Protein AF-A0A6J7KSR5-F1 (afdb_monomer_lite)

Structure (mmCIF, N/CA/C/O backbone):
data_AF-A0A6J7KSR5-F1
#
_entry.id   AF-A0A6J7KSR5-F1
#
loop_
_atom_site.group_PDB
_atom_site.id
_atom_site.type_symbol
_atom_site.label_atom_id
_atom_site.label_alt_id
_atom_site.label_comp_id
_atom_site.label_asym_id
_atom_site.label_entity_id
_atom_site.label_seq_id
_atom_site.pdbx_PDB_ins_code
_atom_site.Cartn_x
_atom_site.Cartn_y
_atom_site.Cartn_z
_atom_site.occupancy
_atom_site.B_iso_or_equiv
_atom_site.auth_seq_id
_atom_site.auth_comp_id
_atom_site.auth_asym_id
_atom_site.auth_atom_id
_atom_site.pdbx_PDB_model_num
ATOM 1 N N . MET A 1 1 ? 25.641 -6.289 -31.831 1.00 60.66 1 MET A N 1
ATOM 2 C CA . MET A 1 1 ? 25.672 -6.870 -30.466 1.00 60.66 1 MET A CA 1
ATOM 3 C C . MET A 1 1 ? 24.715 -6.104 -29.547 1.00 60.66 1 MET A C 1
ATOM 5 O O . MET A 1 1 ? 25.132 -5.142 -28.923 1.00 60.66 1 MET A O 1
ATOM 9 N N . ALA A 1 2 ? 23.432 -6.480 -29.479 1.00 81.38 2 ALA A N 1
ATOM 10 C CA . ALA A 1 2 ? 22.433 -5.754 -28.670 1.00 81.38 2 ALA A CA 1
ATOM 11 C C . ALA A 1 2 ? 22.152 -6.429 -27.313 1.00 81.38 2 ALA A C 1
ATOM 13 O O . ALA A 1 2 ? 22.047 -5.764 -26.287 1.00 81.38 2 ALA A O 1
ATOM 14 N N . THR A 1 3 ? 22.094 -7.762 -27.288 1.00 89.38 3 THR A N 1
ATOM 15 C CA . THR A 1 3 ? 21.744 -8.560 -26.104 1.00 89.38 3 THR A CA 1
ATOM 16 C C . THR A 1 3 ? 22.580 -8.266 -24.848 1.00 89.38 3 THR A C 1
ATOM 18 O O . THR A 1 3 ? 21.968 -8.028 -23.806 1.00 89.38 3 THR A O 1
ATOM 21 N N . PRO A 1 4 ? 23.932 -8.216 -24.884 1.00 93.19 4 PRO A N 1
ATOM 22 C CA . PRO A 1 4 ? 24.712 -7.928 -23.675 1.00 93.19 4 PRO A CA 1
ATOM 23 C C . PRO A 1 4 ? 24.468 -6.511 -23.131 1.00 93.19 4 PRO A C 1
ATOM 25 O O . PRO A 1 4 ? 24.446 -6.319 -21.918 1.00 93.19 4 PRO A O 1
ATOM 28 N N . MET A 1 5 ? 24.201 -5.530 -24.001 1.00 92.62 5 MET A N 1
ATOM 29 C CA . MET A 1 5 ? 23.866 -4.166 -23.574 1.00 92.62 5 MET A CA 1
ATOM 30 C C . MET A 1 5 ? 22.515 -4.134 -22.851 1.00 92.62 5 MET A C 1
ATOM 32 O O . MET A 1 5 ? 22.404 -3.565 -21.767 1.00 92.62 5 MET A O 1
ATOM 36 N N . VAL A 1 6 ? 21.498 -4.803 -23.406 1.00 94.31 6 VAL A N 1
ATOM 37 C CA . VAL A 1 6 ? 20.172 -4.919 -22.774 1.00 94.31 6 VAL A CA 1
ATOM 38 C C . VAL A 1 6 ? 20.270 -5.635 -21.424 1.00 94.31 6 VAL A C 1
ATOM 40 O O . VAL A 1 6 ? 19.648 -5.199 -20.455 1.00 94.31 6 VAL A O 1
ATOM 43 N N . ALA A 1 7 ? 21.078 -6.696 -21.336 1.00 95.94 7 ALA A N 1
ATOM 44 C CA . ALA A 1 7 ? 21.327 -7.407 -20.084 1.00 95.94 7 ALA A CA 1
ATOM 45 C C . ALA A 1 7 ? 21.988 -6.502 -19.030 1.00 95.94 7 ALA A C 1
ATOM 47 O O . ALA A 1 7 ? 21.563 -6.505 -17.875 1.00 95.94 7 ALA A O 1
ATOM 48 N N . GLY A 1 8 ? 22.957 -5.671 -19.429 1.00 96.38 8 GLY A N 1
ATOM 49 C CA . GLY A 1 8 ? 23.568 -4.667 -18.555 1.00 96.38 8 GLY A CA 1
ATOM 50 C C . GLY A 1 8 ? 22.553 -3.654 -18.014 1.00 96.38 8 GLY A C 1
ATOM 51 O O . GLY A 1 8 ? 22.512 -3.401 -16.812 1.00 96.38 8 GLY A O 1
ATOM 52 N N . VAL A 1 9 ? 21.661 -3.134 -18.864 1.00 96.69 9 VAL A N 1
ATOM 53 C CA . VAL A 1 9 ? 20.591 -2.218 -18.420 1.00 96.69 9 VAL A CA 1
ATOM 54 C C . VAL A 1 9 ? 19.619 -2.917 -17.467 1.00 96.69 9 VAL A C 1
ATOM 56 O O . VAL A 1 9 ? 19.267 -2.359 -16.428 1.00 96.69 9 VAL A O 1
ATOM 59 N N . ALA A 1 10 ? 19.221 -4.156 -17.765 1.00 97.12 10 ALA A N 1
ATOM 60 C CA . ALA A 1 10 ? 18.371 -4.945 -16.877 1.00 97.12 10 ALA A CA 1
ATOM 61 C C . ALA A 1 10 ? 19.032 -5.190 -15.506 1.00 97.12 10 ALA A C 1
ATOM 63 O O . ALA A 1 10 ? 18.355 -5.124 -14.475 1.00 97.12 10 ALA A O 1
ATOM 64 N N . ALA A 1 11 ? 20.348 -5.419 -15.477 1.00 97.00 11 ALA A N 1
ATOM 65 C CA . ALA A 1 11 ? 21.115 -5.544 -14.242 1.00 97.00 11 ALA A CA 1
ATOM 66 C C . ALA A 1 11 ? 21.114 -4.234 -13.437 1.00 97.00 11 ALA A C 1
ATOM 68 O O . ALA A 1 11 ? 20.856 -4.272 -12.237 1.00 97.00 11 ALA A O 1
ATOM 69 N N . LEU A 1 12 ? 21.293 -3.075 -14.083 1.00 97.12 12 LEU A N 1
ATOM 70 C CA . LEU A 1 12 ? 21.188 -1.765 -13.422 1.00 97.12 12 LEU A CA 1
ATOM 71 C C . LEU A 1 12 ? 19.788 -1.518 -12.846 1.00 97.12 12 LEU A C 1
ATOM 73 O O . LEU A 1 12 ? 19.656 -1.056 -11.713 1.00 97.12 12 LEU A O 1
ATOM 77 N N . MET A 1 13 ? 18.734 -1.871 -13.586 1.00 97.88 13 MET A N 1
ATOM 78 C CA . MET A 1 13 ? 17.355 -1.767 -13.099 1.00 97.88 13 MET A CA 1
ATOM 79 C C . MET A 1 13 ? 17.120 -2.635 -11.858 1.00 97.88 13 MET A C 1
ATOM 81 O O . MET A 1 13 ? 16.479 -2.177 -10.916 1.00 97.88 13 MET A O 1
ATOM 85 N N . ARG A 1 14 ? 17.657 -3.863 -11.828 1.00 95.88 14 ARG A N 1
ATOM 86 C CA . ARG A 1 14 ? 17.588 -4.757 -10.657 1.00 95.88 14 ARG A CA 1
ATOM 87 C C . ARG A 1 14 ? 18.448 -4.282 -9.496 1.00 95.88 14 ARG A C 1
ATOM 89 O O . ARG A 1 14 ? 18.014 -4.395 -8.357 1.00 95.88 14 ARG A O 1
ATOM 96 N N . GLY A 1 15 ? 19.622 -3.719 -9.767 1.00 95.06 15 GLY A N 1
ATOM 97 C CA . GLY A 1 15 ? 20.439 -3.071 -8.743 1.00 95.06 15 GLY A CA 1
ATOM 98 C C . GLY A 1 15 ? 19.695 -1.903 -8.094 1.00 95.06 15 GLY A C 1
ATOM 99 O O . GLY A 1 15 ? 19.713 -1.751 -6.876 1.00 95.06 15 GLY A O 1
ATOM 100 N N . ALA A 1 16 ? 18.964 -1.124 -8.895 1.00 95.19 16 ALA A N 1
ATOM 101 C CA . ALA A 1 16 ? 18.149 -0.024 -8.400 1.00 95.19 16 ALA A CA 1
ATOM 102 C C . ALA A 1 16 ? 16.857 -0.480 -7.697 1.00 95.19 16 ALA A C 1
ATOM 104 O O . ALA A 1 16 ? 16.412 0.167 -6.750 1.00 95.19 16 ALA A O 1
ATOM 105 N N . ASN A 1 17 ? 16.249 -1.578 -8.151 1.00 96.00 17 ASN A N 1
ATOM 106 C CA . ASN A 1 17 ? 15.055 -2.168 -7.560 1.00 96.00 17 ASN A CA 1
ATOM 107 C C . ASN A 1 17 ? 15.129 -3.707 -7.562 1.00 96.00 17 ASN A C 1
ATOM 109 O O . ASN A 1 17 ? 14.674 -4.351 -8.516 1.00 96.00 17 ASN A O 1
ATOM 113 N N . PRO A 1 18 ? 15.644 -4.317 -6.477 1.00 94.62 18 PRO A N 1
ATOM 114 C CA . PRO A 1 18 ? 15.809 -5.770 -6.397 1.00 94.62 18 PRO A CA 1
ATOM 115 C C . PRO A 1 18 ? 14.496 -6.562 -6.450 1.00 94.62 18 PRO A C 1
ATOM 117 O O . PRO A 1 18 ? 14.509 -7.743 -6.787 1.00 94.62 18 PRO A O 1
ATOM 120 N N . ALA A 1 19 ? 13.362 -5.924 -6.136 1.00 93.44 19 ALA A N 1
ATOM 121 C CA . ALA A 1 19 ? 12.046 -6.559 -6.143 1.00 93.44 19 ALA A CA 1
ATOM 122 C C . ALA A 1 19 ? 11.417 -6.645 -7.548 1.00 93.44 19 ALA A C 1
ATOM 124 O O . ALA A 1 19 ? 10.375 -7.281 -7.713 1.00 93.44 19 ALA A O 1
ATOM 125 N N . LEU A 1 20 ? 12.020 -6.028 -8.573 1.00 94.56 20 LEU A N 1
ATOM 126 C CA . LEU A 1 20 ? 11.504 -6.118 -9.937 1.00 94.56 20 LEU A CA 1
ATOM 127 C C . LEU A 1 20 ? 11.674 -7.523 -10.520 1.00 94.56 20 LEU A C 1
ATOM 129 O O . LEU A 1 20 ? 12.784 -8.038 -10.676 1.00 94.56 20 LEU A O 1
ATOM 133 N N . GLY A 1 21 ? 10.549 -8.105 -10.935 1.00 94.75 21 GLY A N 1
ATOM 134 C CA . GLY A 1 21 ? 10.520 -9.317 -11.749 1.00 94.75 21 GLY A CA 1
ATOM 135 C C . GLY A 1 21 ? 10.887 -9.056 -13.214 1.00 94.75 21 GLY A C 1
ATOM 136 O O . GLY A 1 21 ? 10.719 -7.949 -13.733 1.00 94.75 21 GLY A O 1
ATOM 137 N N . SER A 1 22 ? 11.325 -10.104 -13.913 1.00 95.00 22 SER A N 1
ATOM 138 C CA . SER A 1 22 ? 11.726 -10.066 -15.330 1.00 95.00 22 SER A CA 1
ATOM 139 C C . SER A 1 22 ? 10.648 -9.483 -16.251 1.00 95.00 22 SER A C 1
ATOM 141 O O . SER A 1 22 ? 10.949 -8.660 -17.115 1.00 95.00 22 SER A O 1
ATOM 143 N N . THR A 1 23 ? 9.377 -9.821 -16.026 1.00 95.75 23 THR A N 1
ATOM 144 C CA . THR A 1 23 ? 8.247 -9.285 -16.801 1.00 95.75 23 THR A CA 1
ATOM 145 C C . THR A 1 23 ? 8.096 -7.772 -16.641 1.00 95.75 23 THR A C 1
ATOM 147 O O . THR A 1 23 ? 7.813 -7.067 -17.610 1.00 95.75 23 THR A O 1
ATOM 150 N N . ALA A 1 24 ? 8.298 -7.249 -15.427 1.00 95.81 24 ALA A N 1
ATOM 151 C CA . ALA A 1 24 ? 8.238 -5.813 -15.174 1.00 95.81 24 ALA A CA 1
ATOM 152 C C . ALA A 1 24 ? 9.421 -5.092 -15.832 1.00 95.81 24 ALA A C 1
ATOM 154 O O . ALA A 1 24 ? 9.219 -4.063 -16.473 1.00 95.81 24 ALA A O 1
ATOM 155 N N . ILE A 1 25 ? 10.621 -5.675 -15.757 1.00 96.38 25 ILE A N 1
ATOM 156 C CA . ILE A 1 25 ? 11.822 -5.160 -16.428 1.00 96.38 25 ILE A CA 1
ATOM 157 C C . ILE A 1 25 ? 11.591 -5.062 -17.936 1.00 96.38 25 ILE A C 1
ATOM 159 O O . ILE A 1 25 ? 11.767 -3.992 -18.514 1.00 96.38 25 ILE A O 1
ATOM 163 N N . ALA A 1 26 ? 11.117 -6.139 -18.568 1.00 94.81 26 ALA A N 1
ATOM 164 C CA . ALA A 1 26 ? 10.827 -6.149 -19.999 1.00 94.81 26 ALA A CA 1
ATOM 165 C C . ALA A 1 26 ? 9.772 -5.100 -20.383 1.00 94.81 26 ALA A C 1
ATOM 167 O O . ALA A 1 26 ? 9.904 -4.439 -21.410 1.00 94.81 26 ALA A O 1
ATOM 168 N N . ARG A 1 27 ? 8.732 -4.915 -19.560 1.00 94.94 27 ARG A N 1
ATOM 169 C CA . ARG A 1 27 ? 7.703 -3.893 -19.797 1.00 94.94 27 ARG A CA 1
ATOM 170 C C . ARG A 1 27 ? 8.273 -2.480 -19.719 1.00 94.94 27 ARG A C 1
ATOM 172 O O . ARG A 1 27 ? 7.971 -1.672 -20.589 1.00 94.94 27 ARG A O 1
ATOM 179 N N . ILE A 1 28 ? 9.092 -2.194 -18.708 1.00 95.75 28 ILE A N 1
ATOM 180 C CA . ILE A 1 28 ? 9.723 -0.882 -18.537 1.00 95.75 28 ILE A CA 1
ATOM 181 C C . ILE A 1 28 ? 10.656 -0.597 -19.713 1.00 95.75 28 ILE A C 1
ATOM 183 O O . ILE A 1 28 ? 10.507 0.447 -20.332 1.00 95.75 28 ILE A O 1
ATOM 187 N N . LEU A 1 29 ? 11.526 -1.543 -20.088 1.00 94.50 29 LEU A N 1
ATOM 188 C CA . LEU A 1 29 ? 12.428 -1.391 -21.236 1.00 94.50 29 LEU A CA 1
ATOM 189 C C . LEU A 1 29 ? 11.674 -1.043 -22.526 1.00 94.50 29 LEU A C 1
ATOM 191 O O . LEU A 1 29 ? 12.106 -0.170 -23.272 1.00 94.50 29 LEU A O 1
ATOM 195 N N . LYS A 1 30 ? 10.528 -1.692 -22.773 1.00 92.06 30 LYS A N 1
ATOM 196 C CA . LYS A 1 30 ? 9.662 -1.384 -23.922 1.00 92.06 30 LYS A CA 1
ATOM 197 C C . LYS A 1 30 ? 9.022 0.000 -23.810 1.00 92.06 30 LYS A C 1
ATOM 199 O O . LYS A 1 30 ? 8.962 0.722 -24.797 1.00 92.06 30 LYS A O 1
ATOM 204 N N . ALA A 1 31 ? 8.541 0.365 -22.623 1.00 92.06 31 ALA A N 1
ATOM 205 C CA . ALA A 1 31 ? 7.851 1.632 -22.389 1.00 92.06 31 ALA A CA 1
ATOM 206 C C . ALA A 1 31 ? 8.786 2.850 -22.451 1.00 92.06 31 ALA A C 1
ATOM 208 O O . ALA A 1 31 ? 8.345 3.934 -22.822 1.00 92.06 31 ALA A O 1
ATOM 209 N N . THR A 1 32 ? 10.058 2.678 -22.086 1.00 93.50 32 THR A N 1
ATOM 210 C CA . THR A 1 32 ? 11.049 3.761 -22.032 1.00 93.50 32 THR A CA 1
ATOM 211 C C . THR A 1 32 ? 11.962 3.812 -23.249 1.00 93.50 32 THR A C 1
ATOM 213 O O . THR A 1 32 ? 12.786 4.716 -23.336 1.00 93.50 32 THR A O 1
ATOM 216 N N . ALA A 1 33 ? 11.857 2.860 -24.179 1.00 91.00 33 ALA A N 1
ATOM 217 C CA . ALA A 1 33 ? 12.629 2.892 -25.413 1.00 91.00 33 ALA A CA 1
ATOM 218 C C . ALA A 1 33 ? 12.360 4.197 -26.183 1.00 91.00 33 ALA A C 1
ATOM 220 O O . ALA A 1 33 ? 11.211 4.622 -26.353 1.00 91.00 33 ALA A O 1
ATOM 221 N N . ARG A 1 34 ? 13.429 4.851 -26.652 1.00 86.00 34 ARG A N 1
ATOM 222 C CA . ARG A 1 34 ? 13.309 6.063 -27.468 1.00 86.00 34 ARG A CA 1
ATOM 223 C C . ARG A 1 34 ? 12.852 5.664 -28.863 1.00 86.00 34 ARG A C 1
ATOM 225 O O . ARG A 1 34 ? 13.430 4.790 -29.512 1.00 86.00 34 ARG A O 1
ATOM 232 N N . ARG A 1 35 ? 11.759 6.294 -29.285 1.00 70.19 35 ARG A N 1
ATOM 233 C CA . ARG A 1 35 ? 10.997 5.931 -30.474 1.00 70.19 35 ARG A CA 1
ATOM 234 C C . ARG A 1 35 ? 11.576 6.514 -31.758 1.00 70.19 35 ARG A C 1
ATOM 236 O O . ARG A 1 35 ? 11.918 7.689 -31.809 1.00 70.19 35 ARG A O 1
ATOM 243 N N . GLY A 1 36 ? 11.460 5.699 -32.805 1.00 59.44 36 GLY A N 1
ATOM 244 C CA . GLY A 1 36 ? 11.098 6.112 -34.163 1.00 59.44 36 GLY A CA 1
ATOM 245 C C . GLY A 1 36 ? 9.670 5.667 -34.546 1.00 59.44 36 GLY A C 1
ATOM 246 O O . GLY A 1 36 ? 9.481 5.140 -35.629 1.00 59.44 36 GLY A O 1
ATOM 247 N N . GLY A 1 37 ? 8.673 5.789 -33.653 1.00 66.25 37 GLY A N 1
ATOM 248 C CA . GLY A 1 37 ? 7.241 5.657 -34.000 1.00 66.25 37 GLY A CA 1
ATOM 249 C C . GLY A 1 37 ? 6.423 4.508 -33.383 1.00 66.25 37 GLY A C 1
ATOM 250 O O . GLY A 1 37 ? 5.205 4.622 -33.337 1.00 66.25 37 GLY A O 1
ATOM 251 N N . GLY A 1 38 ? 7.018 3.449 -32.827 1.00 73.81 38 GLY A N 1
ATOM 252 C CA . GLY A 1 38 ? 6.267 2.296 -32.294 1.00 73.81 38 GLY A CA 1
ATOM 253 C C . GLY A 1 38 ? 7.053 0.998 -32.445 1.00 73.81 38 GLY A C 1
ATOM 254 O O . GLY A 1 38 ? 8.267 1.059 -32.631 1.00 73.81 38 GLY A O 1
ATOM 255 N N . TRP A 1 39 ? 6.383 -0.158 -32.367 1.00 83.75 39 TRP A N 1
ATOM 256 C CA . TRP A 1 39 ? 7.031 -1.423 -32.720 1.00 83.75 39 TRP A CA 1
ATOM 257 C C . TRP A 1 39 ? 7.289 -1.486 -34.231 1.00 83.75 39 TRP A C 1
ATOM 259 O O . TRP A 1 39 ? 6.381 -1.214 -35.014 1.00 83.75 39 TRP A O 1
ATOM 269 N N . THR A 1 40 ? 8.492 -1.882 -34.643 1.00 83.00 40 THR A N 1
ATOM 270 C CA . THR A 1 40 ? 8.820 -2.192 -36.043 1.00 83.00 40 THR A CA 1
ATOM 271 C C . THR A 1 40 ? 9.535 -3.536 -36.148 1.00 83.00 40 THR A C 1
ATOM 273 O O . THR A 1 40 ? 10.169 -3.988 -35.194 1.00 83.00 40 THR A O 1
ATOM 276 N N . SER A 1 41 ? 9.485 -4.171 -37.319 1.00 81.69 41 SER A N 1
ATOM 277 C CA . SER A 1 41 ? 10.211 -5.424 -37.572 1.00 81.69 41 SER A CA 1
ATOM 278 C C . SER A 1 41 ? 11.733 -5.259 -37.485 1.00 81.69 41 SER A C 1
ATOM 280 O O . SER A 1 41 ? 12.425 -6.198 -37.104 1.00 81.69 41 SER A O 1
ATOM 282 N N . ALA A 1 42 ? 12.250 -4.064 -37.791 1.00 81.69 42 ALA A N 1
ATOM 283 C CA . ALA A 1 42 ? 13.682 -3.773 -37.794 1.00 81.69 42 ALA A CA 1
ATOM 284 C C . ALA A 1 42 ? 14.243 -3.375 -36.415 1.00 81.69 42 ALA A C 1
ATOM 286 O O . ALA A 1 42 ? 15.356 -3.770 -36.077 1.00 81.69 42 ALA A O 1
ATOM 287 N N . LEU A 1 43 ? 13.501 -2.596 -35.611 1.00 81.38 43 LEU A N 1
ATOM 288 C CA . LEU A 1 43 ? 13.984 -2.048 -34.329 1.00 81.38 43 LEU A CA 1
ATOM 289 C C . LEU A 1 43 ? 13.213 -2.543 -33.098 1.00 81.38 43 LEU A C 1
ATOM 291 O O . LEU A 1 43 ? 13.549 -2.180 -31.967 1.00 81.38 43 LEU A O 1
ATOM 295 N N . GLY A 1 44 ? 12.154 -3.331 -33.283 1.00 84.88 44 GLY A N 1
ATOM 296 C CA . GLY A 1 44 ? 11.225 -3.639 -32.206 1.00 84.88 44 GLY A CA 1
ATOM 297 C C . GLY A 1 44 ? 10.673 -2.348 -31.603 1.00 84.88 44 GLY A C 1
ATOM 298 O O . GLY A 1 44 ? 10.215 -1.475 -32.327 1.00 84.88 44 GLY A O 1
ATOM 299 N N . TRP A 1 45 ? 10.750 -2.208 -30.278 1.00 83.56 45 TRP A N 1
ATOM 300 C CA . TRP A 1 45 ? 10.227 -1.045 -29.541 1.00 83.56 45 TRP A CA 1
ATOM 301 C C . TRP A 1 45 ? 11.100 0.219 -29.618 1.00 83.56 45 TRP A C 1
ATOM 303 O O . TRP A 1 45 ? 10.707 1.253 -29.079 1.00 83.56 45 TRP A O 1
ATOM 313 N N . GLY A 1 46 ? 12.258 0.160 -30.280 1.00 88.06 46 GLY A N 1
ATOM 314 C CA . GLY A 1 46 ? 13.183 1.284 -30.407 1.00 88.06 46 GLY A CA 1
ATOM 315 C C . GLY A 1 46 ? 14.508 1.063 -29.679 1.00 88.06 46 GLY A C 1
ATOM 316 O O . GLY A 1 46 ? 14.847 -0.048 -29.269 1.00 88.06 46 GLY A O 1
ATOM 317 N N . VAL A 1 47 ? 15.268 2.146 -29.515 1.00 89.62 47 VAL A N 1
ATOM 318 C CA . VAL A 1 47 ? 16.575 2.114 -28.843 1.00 89.62 47 VAL A CA 1
ATOM 319 C C . VAL A 1 47 ? 16.373 2.167 -27.332 1.00 89.62 47 VAL A C 1
ATOM 321 O O . VAL A 1 47 ? 15.623 3.004 -26.826 1.00 89.62 47 VAL A O 1
ATOM 324 N N . VAL A 1 48 ? 17.054 1.284 -26.601 1.00 91.00 48 VAL A N 1
ATOM 325 C CA . VAL A 1 48 ? 16.990 1.251 -25.135 1.00 91.00 48 VAL A CA 1
ATOM 326 C C . VAL A 1 48 ? 17.507 2.560 -24.546 1.00 91.00 48 VAL A C 1
ATOM 328 O O . VAL A 1 48 ? 18.643 2.959 -24.792 1.00 91.00 48 VAL A O 1
ATOM 331 N N . ASP A 1 49 ? 16.687 3.188 -23.707 1.00 94.12 49 ASP A N 1
ATOM 332 C CA . ASP A 1 49 ? 17.088 4.310 -22.864 1.00 94.12 49 ASP A CA 1
ATOM 333 C C . ASP A 1 49 ? 17.367 3.808 -21.447 1.00 94.12 49 ASP A C 1
ATOM 335 O O . ASP A 1 49 ? 16.449 3.575 -20.653 1.00 94.12 49 ASP A O 1
ATOM 339 N N . ALA A 1 50 ? 18.649 3.610 -21.138 1.00 95.12 50 ALA A N 1
ATOM 340 C CA . ALA A 1 50 ? 19.075 3.090 -19.845 1.00 95.12 50 ALA A CA 1
ATOM 341 C C . ALA A 1 50 ? 18.682 4.017 -18.686 1.00 95.12 50 ALA A C 1
ATOM 343 O O . ALA A 1 50 ? 18.250 3.541 -17.636 1.00 95.12 50 ALA A O 1
ATOM 344 N N . ARG A 1 51 ? 18.789 5.337 -18.880 1.00 95.94 51 ARG A N 1
ATOM 345 C CA . ARG A 1 51 ? 18.475 6.322 -17.842 1.00 95.94 51 ARG A CA 1
ATOM 346 C C . ARG A 1 51 ? 16.983 6.311 -17.539 1.00 95.94 51 ARG A C 1
ATOM 348 O O . ARG A 1 51 ? 16.601 6.127 -16.386 1.00 95.94 51 ARG A O 1
ATOM 355 N N . ALA A 1 52 ? 16.144 6.434 -18.567 1.00 95.88 52 ALA A N 1
ATOM 356 C CA . ALA A 1 52 ? 14.696 6.414 -18.398 1.00 95.88 52 ALA A CA 1
ATOM 357 C C . ALA A 1 52 ? 14.203 5.077 -17.817 1.00 95.88 52 ALA A C 1
ATOM 359 O O . ALA A 1 52 ? 13.307 5.071 -16.966 1.00 95.88 52 ALA A O 1
ATOM 360 N N . ALA A 1 53 ? 14.811 3.953 -18.218 1.00 96.56 53 ALA A N 1
ATOM 361 C CA . ALA A 1 53 ? 14.487 2.633 -17.685 1.00 96.56 53 ALA A CA 1
ATOM 362 C C . ALA A 1 53 ? 14.823 2.513 -16.189 1.00 96.56 53 ALA A C 1
ATOM 364 O O . ALA A 1 53 ? 13.968 2.097 -15.404 1.00 96.56 53 ALA A O 1
ATOM 365 N N . VAL A 1 54 ? 16.030 2.916 -15.774 1.00 97.38 54 VAL A N 1
ATOM 366 C CA . VAL A 1 54 ? 16.454 2.884 -14.363 1.00 97.38 54 VAL A CA 1
ATOM 367 C C . VAL A 1 54 ? 15.630 3.857 -13.519 1.00 97.38 54 VAL A C 1
ATOM 369 O O . VAL A 1 54 ? 15.148 3.481 -12.452 1.00 97.38 54 VAL A O 1
ATOM 372 N N . ASP A 1 55 ? 15.386 5.075 -13.999 1.00 96.69 55 ASP A N 1
ATOM 373 C CA . ASP A 1 55 ? 14.561 6.054 -13.284 1.00 96.69 55 ASP A CA 1
ATOM 374 C C . ASP A 1 55 ? 13.117 5.570 -13.109 1.00 96.69 55 ASP A C 1
ATOM 376 O O . ASP A 1 55 ? 12.507 5.782 -12.059 1.00 96.69 55 ASP A O 1
ATOM 380 N N . THR A 1 56 ? 12.571 4.874 -14.107 1.00 96.12 56 THR A N 1
ATOM 381 C CA . THR A 1 56 ? 11.249 4.244 -13.999 1.00 96.12 56 THR A CA 1
ATOM 382 C C . THR A 1 56 ? 11.276 3.075 -13.020 1.00 96.12 56 THR A C 1
ATOM 384 O O . THR A 1 56 ? 10.418 3.005 -12.145 1.00 96.12 56 THR A O 1
ATOM 387 N N . ALA A 1 57 ? 12.289 2.205 -13.094 1.00 96.50 57 ALA A N 1
ATOM 388 C CA . ALA A 1 57 ? 12.476 1.080 -12.177 1.00 96.50 57 ALA A CA 1
ATOM 389 C C . ALA A 1 57 ? 12.528 1.517 -10.704 1.00 96.50 57 ALA A C 1
ATOM 391 O O . ALA A 1 57 ? 11.916 0.875 -9.848 1.00 96.50 57 ALA A O 1
ATOM 392 N N . ARG A 1 58 ? 13.193 2.642 -10.414 1.00 96.62 58 ARG A N 1
ATOM 393 C CA . ARG A 1 58 ? 13.282 3.230 -9.067 1.00 96.62 58 ARG A CA 1
ATOM 394 C C . ARG A 1 58 ? 11.938 3.683 -8.498 1.00 96.62 58 ARG A C 1
ATOM 396 O O . ARG A 1 58 ?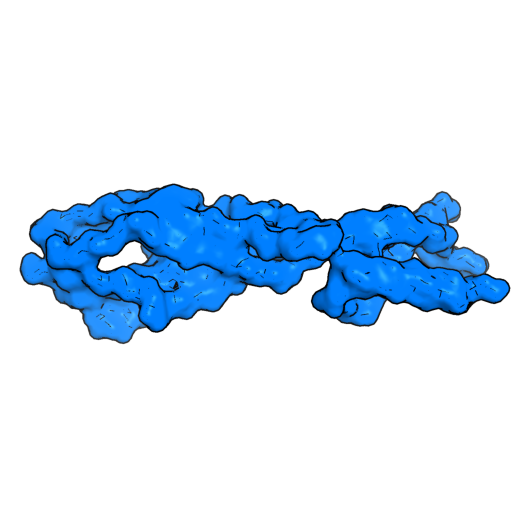 11.790 3.716 -7.281 1.00 96.62 58 ARG A O 1
ATOM 403 N N . ARG A 1 59 ? 10.988 4.055 -9.362 1.00 95.44 59 ARG A N 1
ATOM 404 C CA . ARG A 1 59 ? 9.649 4.546 -8.991 1.00 95.44 59 ARG A CA 1
ATOM 405 C C . ARG A 1 59 ? 8.591 3.444 -8.921 1.00 95.44 59 ARG A C 1
ATOM 407 O O . ARG A 1 59 ? 7.465 3.719 -8.518 1.00 95.44 59 ARG A O 1
ATOM 414 N N . VAL A 1 60 ? 8.925 2.213 -9.315 1.00 94.62 60 VAL A N 1
ATOM 415 C CA . VAL A 1 60 ? 8.034 1.064 -9.116 1.00 94.62 60 VAL A CA 1
ATOM 416 C C . VAL A 1 60 ? 8.101 0.645 -7.653 1.00 94.62 60 VAL A C 1
ATOM 418 O O . VAL A 1 60 ? 8.959 -0.138 -7.243 1.00 94.62 60 VAL A O 1
ATOM 421 N N . ASP A 1 61 ? 7.191 1.204 -6.868 1.00 92.94 61 ASP A N 1
ATOM 422 C CA . ASP A 1 61 ? 7.069 0.911 -5.451 1.00 92.94 61 ASP A CA 1
ATOM 423 C C . ASP A 1 61 ? 6.198 -0.329 -5.230 1.00 92.94 61 ASP A C 1
ATOM 425 O O . ASP A 1 61 ? 5.016 -0.348 -5.570 1.00 92.94 61 ASP A O 1
ATOM 429 N N . LEU A 1 62 ? 6.805 -1.380 -4.684 1.00 92.06 62 LEU A N 1
ATOM 430 C CA . LEU A 1 62 ? 6.160 -2.665 -4.388 1.00 92.06 62 LEU A CA 1
ATOM 431 C C . LEU A 1 62 ? 6.116 -2.947 -2.882 1.00 92.06 62 LEU A C 1
ATOM 433 O O . LEU A 1 62 ? 5.747 -4.047 -2.465 1.00 92.06 62 LEU A O 1
ATOM 437 N N . ARG A 1 63 ? 6.576 -2.005 -2.051 1.00 91.62 63 ARG A N 1
ATOM 438 C CA . ARG A 1 63 ? 6.671 -2.214 -0.609 1.00 91.62 63 ARG A CA 1
ATOM 439 C C . ARG A 1 63 ? 5.402 -1.733 0.062 1.00 91.62 63 ARG A C 1
ATOM 441 O O . ARG A 1 63 ? 4.877 -0.674 -0.238 1.00 91.62 63 ARG A O 1
ATOM 448 N N . ALA A 1 64 ? 4.912 -2.523 1.009 1.00 93.44 64 ALA A N 1
ATOM 449 C CA . ALA A 1 64 ? 3.768 -2.103 1.795 1.00 93.44 64 ALA A CA 1
ATOM 450 C C . ALA A 1 64 ? 4.169 -0.968 2.757 1.00 93.44 64 ALA A C 1
ATOM 452 O O . ALA A 1 64 ? 5.179 -1.099 3.460 1.00 93.44 64 ALA A O 1
ATOM 453 N N . PRO A 1 65 ? 3.359 0.098 2.868 1.00 95.94 65 PRO A N 1
ATOM 454 C CA . PRO A 1 65 ? 3.557 1.115 3.891 1.00 95.94 65 PRO A CA 1
ATOM 455 C C . PRO A 1 65 ? 3.228 0.556 5.284 1.00 95.94 65 PRO A C 1
ATOM 457 O O . PRO A 1 65 ? 2.691 -0.542 5.440 1.00 95.94 65 PRO A O 1
ATOM 460 N N . SER A 1 66 ? 3.496 1.339 6.326 1.00 94.88 66 SER A N 1
ATOM 461 C CA . SER A 1 66 ? 3.188 0.994 7.719 1.00 94.88 66 SER A CA 1
ATOM 462 C C . SER A 1 66 ? 2.390 2.095 8.416 1.00 94.88 66 SER A C 1
ATOM 464 O O . SER A 1 66 ? 2.427 3.256 8.011 1.00 94.88 66 SER A O 1
ATOM 466 N N . ALA A 1 67 ? 1.646 1.733 9.463 1.00 95.12 67 ALA A N 1
ATOM 467 C CA . ALA A 1 67 ? 0.961 2.682 10.334 1.00 95.12 67 ALA A CA 1
ATOM 468 C C . ALA A 1 67 ? 0.966 2.205 11.788 1.00 95.12 67 ALA A C 1
ATOM 470 O O . ALA A 1 67 ? 0.923 1.003 12.056 1.00 95.12 67 ALA A O 1
ATOM 471 N N . THR A 1 68 ? 0.997 3.159 12.714 1.00 93.94 68 THR A N 1
ATOM 472 C CA . THR A 1 68 ? 0.962 2.925 14.161 1.00 93.94 68 THR A CA 1
ATOM 473 C C . THR A 1 68 ? 0.033 3.928 14.830 1.00 93.94 68 THR A C 1
ATOM 475 O O . THR A 1 68 ? -0.024 5.085 14.410 1.00 93.94 68 THR A O 1
ATOM 478 N N . PHE A 1 69 ? -0.674 3.506 15.879 1.00 93.94 69 PHE A N 1
ATOM 479 C CA . PHE A 1 69 ? -1.422 4.432 16.727 1.00 93.94 69 PHE A CA 1
ATOM 480 C C . PHE A 1 69 ? -0.457 5.411 17.407 1.00 93.94 69 PHE A C 1
ATOM 482 O O . PHE A 1 69 ? 0.664 5.037 17.753 1.00 93.94 69 PHE A O 1
ATOM 489 N N . GLY A 1 70 ? -0.868 6.673 17.522 1.00 88.19 70 GLY A N 1
ATOM 490 C CA . GLY A 1 70 ? -0.121 7.716 18.228 1.00 88.19 70 GLY A CA 1
ATOM 491 C C . GLY A 1 70 ? -0.461 7.747 19.715 1.00 88.19 70 GLY A C 1
ATOM 492 O O . GLY A 1 70 ? 0.424 7.926 20.544 1.00 88.19 70 GLY A O 1
ATOM 493 N N . THR A 1 71 ? -1.727 7.490 20.038 1.00 73.69 71 THR A N 1
ATOM 494 C CA . THR A 1 71 ? -2.229 7.388 21.407 1.00 73.69 71 THR A CA 1
ATOM 495 C C . THR A 1 71 ? -3.040 6.106 21.532 1.00 73.69 71 THR A C 1
ATOM 497 O O . THR A 1 71 ? -3.789 5.748 20.621 1.00 73.69 71 THR A O 1
ATOM 500 N N . THR A 1 72 ? -2.897 5.412 22.655 1.00 71.88 72 THR A N 1
ATOM 501 C CA . THR A 1 72 ? -3.663 4.208 22.986 1.00 71.88 72 THR A CA 1
ATOM 502 C C . THR A 1 72 ? -4.503 4.497 24.228 1.00 71.88 72 THR A C 1
ATOM 504 O O . THR A 1 72 ? -4.013 4.288 25.340 1.00 71.88 72 THR A O 1
ATOM 507 N N . PRO A 1 73 ? -5.730 5.031 24.070 1.00 70.94 73 PRO A N 1
ATOM 508 C CA . PRO A 1 73 ? -6.680 5.120 25.174 1.00 70.94 73 PRO A CA 1
ATOM 509 C C . PRO A 1 73 ? -6.891 3.727 25.789 1.00 70.94 73 PRO A C 1
ATOM 511 O O . PRO A 1 73 ? -6.788 2.728 25.084 1.00 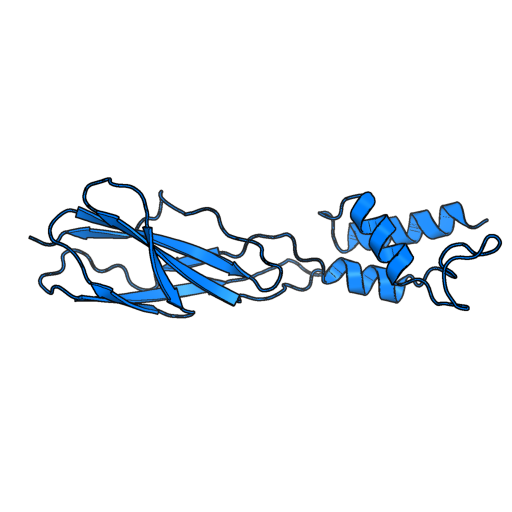70.94 73 PRO A O 1
ATOM 514 N N . GLY A 1 74 ? -7.134 3.656 27.096 1.00 69.62 74 GLY A N 1
ATOM 515 C CA . GLY A 1 74 ? -7.483 2.410 27.785 1.00 69.62 74 GLY A CA 1
ATOM 516 C C . GLY A 1 74 ? -8.999 2.239 27.859 1.00 69.62 74 GLY A C 1
ATOM 517 O O . GLY A 1 74 ? -9.684 2.159 26.841 1.00 69.62 74 GLY A O 1
ATOM 518 N N . ASP A 1 75 ? -9.538 2.235 29.076 1.00 73.31 75 ASP A N 1
ATOM 519 C CA . ASP A 1 75 ? -10.984 2.252 29.292 1.00 73.31 75 ASP A CA 1
ATOM 520 C C . ASP A 1 75 ? -11.577 3.617 28.927 1.00 73.31 75 ASP A C 1
ATOM 522 O O . ASP A 1 75 ? -11.081 4.666 29.348 1.00 73.31 75 ASP A O 1
ATOM 526 N N . VAL A 1 76 ? -12.670 3.604 28.162 1.00 80.31 76 VAL A N 1
ATOM 527 C CA . VAL A 1 76 ? -13.372 4.821 27.737 1.00 80.31 76 VAL A CA 1
ATOM 528 C C . VAL A 1 76 ? -14.779 4.818 28.319 1.00 80.31 76 VAL A C 1
ATOM 530 O O . VAL A 1 76 ? -15.526 3.855 28.161 1.00 80.31 76 VAL A O 1
ATOM 533 N N . ARG A 1 77 ? -15.153 5.905 29.003 1.00 79.31 77 ARG A N 1
ATOM 534 C CA . ARG A 1 77 ? -16.513 6.094 29.549 1.00 79.31 77 ARG A CA 1
ATOM 535 C C . ARG A 1 77 ? -17.462 6.744 28.542 1.00 79.31 77 ARG A C 1
ATOM 537 O O . ARG A 1 77 ? -18.679 6.618 28.657 1.00 79.31 77 ARG A O 1
ATOM 544 N N . THR A 1 78 ? -16.908 7.440 27.557 1.00 83.56 78 THR A N 1
ATOM 545 C CA . THR A 1 78 ? -17.656 8.138 26.514 1.00 83.56 78 THR A CA 1
ATOM 546 C C . THR A 1 78 ? -17.989 7.199 25.352 1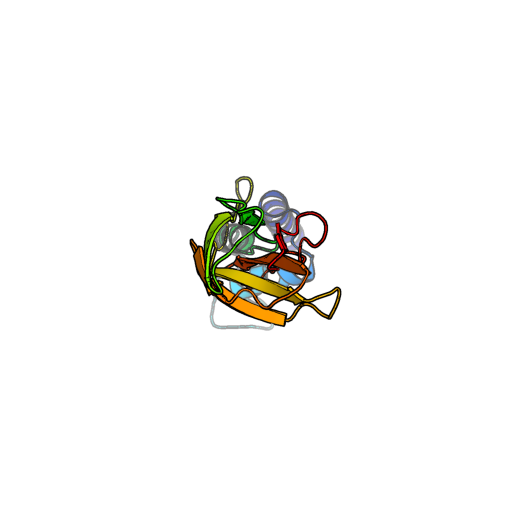.00 83.56 78 THR A C 1
ATOM 548 O O . THR A 1 78 ? -17.249 6.252 25.079 1.00 83.56 78 THR A O 1
ATOM 551 N N . PRO A 1 79 ? -19.100 7.446 24.636 1.00 89.88 79 PRO A N 1
ATOM 552 C CA . PRO A 1 79 ? -19.435 6.701 23.424 1.00 89.88 79 PRO A CA 1
ATOM 553 C C . PRO A 1 79 ? -18.511 7.039 22.252 1.00 89.88 79 PRO A C 1
ATOM 555 O O . PRO A 1 79 ? -18.575 6.361 21.237 1.00 89.88 79 PRO A O 1
ATOM 558 N N . THR A 1 80 ? -17.676 8.071 22.370 1.00 91.06 80 THR A N 1
ATOM 559 C CA . THR A 1 80 ? -16.764 8.542 21.330 1.00 91.06 80 THR A CA 1
ATOM 560 C C . THR A 1 80 ? -15.351 8.679 21.876 1.00 91.06 80 THR A C 1
ATOM 562 O O . THR A 1 80 ? -15.150 9.038 23.039 1.00 91.06 80 THR A O 1
ATOM 565 N N . VAL A 1 81 ? -14.365 8.384 21.033 1.00 91.69 81 VAL A N 1
ATOM 566 C CA . VAL A 1 81 ? -12.944 8.529 21.351 1.00 91.69 81 VAL A CA 1
ATOM 567 C C . VAL A 1 81 ? -12.206 9.109 20.155 1.00 91.69 81 VAL A C 1
ATOM 569 O O . VAL A 1 81 ? -12.466 8.732 19.011 1.00 91.69 81 VAL A O 1
ATOM 572 N N . GLU A 1 82 ? -11.276 10.020 20.416 1.00 92.19 82 GLU A N 1
ATOM 573 C CA . GLU A 1 82 ? -10.338 10.484 19.403 1.00 92.19 82 GLU A CA 1
ATOM 574 C C . GLU A 1 82 ? -9.160 9.510 19.324 1.00 92.19 82 GLU A C 1
ATOM 576 O O . GLU A 1 82 ? -8.451 9.272 20.304 1.00 92.19 82 GLU A O 1
ATOM 581 N N . LEU A 1 83 ? -8.958 8.924 18.147 1.00 93.00 83 LEU A N 1
ATOM 582 C CA . LEU A 1 83 ? -7.812 8.074 17.858 1.00 93.00 83 LEU A CA 1
ATOM 583 C C . LEU A 1 83 ? -6.863 8.817 16.934 1.00 93.00 83 LEU A C 1
ATOM 585 O O . LEU A 1 83 ? -7.271 9.318 15.891 1.00 93.00 83 LEU A O 1
ATOM 589 N N . SER A 1 84 ? -5.580 8.821 17.280 1.00 94.50 84 SER A N 1
ATOM 590 C CA . SER A 1 84 ? -4.520 9.369 16.440 1.00 94.50 84 SER A CA 1
ATOM 591 C C . SER A 1 84 ? -3.628 8.255 15.896 1.00 94.50 84 SER A C 1
ATOM 593 O O . SER A 1 84 ? -3.466 7.194 16.506 1.00 94.50 84 SER A O 1
ATOM 595 N N . TRP A 1 85 ? -3.023 8.480 14.735 1.00 94.88 85 TRP A N 1
ATOM 596 C CA . TRP A 1 85 ? -2.077 7.555 14.126 1.00 94.88 85 TRP A CA 1
ATOM 597 C C . TRP A 1 85 ? -1.060 8.256 13.236 1.00 94.88 85 TRP A C 1
ATOM 599 O O . TRP A 1 85 ? -1.261 9.360 12.734 1.00 94.88 85 TRP A O 1
ATOM 609 N N . ARG A 1 86 ? 0.047 7.557 12.992 1.00 95.00 86 ARG A N 1
ATOM 610 C CA . ARG A 1 86 ? 1.090 7.954 12.053 1.00 95.00 86 ARG A CA 1
ATOM 611 C C . ARG A 1 86 ? 1.265 6.861 11.013 1.00 95.00 86 ARG A C 1
ATOM 613 O O . ARG A 1 86 ? 1.575 5.725 11.356 1.00 95.00 86 ARG A O 1
ATOM 620 N N . GLY A 1 87 ? 1.095 7.214 9.744 1.00 94.75 87 GLY A N 1
ATOM 621 C CA . GLY A 1 87 ? 1.491 6.369 8.621 1.00 94.75 87 GLY A CA 1
ATOM 622 C C . GLY A 1 87 ? 2.879 6.745 8.107 1.00 94.75 87 GLY A C 1
ATOM 623 O O . GLY A 1 87 ? 3.262 7.914 8.138 1.00 94.75 87 GLY A O 1
ATOM 624 N N . THR A 1 88 ? 3.632 5.760 7.635 1.00 95.00 88 THR A N 1
ATOM 625 C CA . THR A 1 88 ? 4.958 5.932 7.041 1.00 95.00 88 THR A CA 1
ATOM 626 C C . THR A 1 88 ? 5.081 5.041 5.817 1.00 95.00 88 THR A C 1
ATOM 628 O O . THR A 1 88 ? 4.766 3.854 5.874 1.00 95.00 88 THR A O 1
ATOM 631 N N . ASP A 1 89 ? 5.584 5.615 4.732 1.00 94.75 89 ASP A N 1
ATOM 632 C CA . ASP A 1 89 ? 5.990 4.881 3.542 1.00 94.75 89 ASP A CA 1
ATOM 633 C C . ASP A 1 89 ? 7.465 5.192 3.267 1.00 94.75 89 ASP A C 1
ATOM 635 O O . ASP A 1 89 ? 7.834 6.349 3.054 1.00 94.75 89 ASP A O 1
ATOM 639 N N . ARG A 1 90 ? 8.322 4.180 3.405 1.00 92.44 90 ARG A N 1
ATOM 640 C CA . ARG A 1 90 ? 9.780 4.312 3.341 1.00 92.44 90 ARG A CA 1
ATOM 641 C C . ARG A 1 90 ? 10.343 3.228 2.446 1.00 92.44 90 ARG A C 1
ATOM 643 O O . ARG A 1 90 ? 10.001 2.057 2.580 1.00 92.44 90 ARG A O 1
ATOM 650 N N . SER A 1 91 ? 11.306 3.628 1.628 1.00 89.06 91 SER A N 1
ATOM 651 C CA . SER A 1 91 ? 12.089 2.729 0.796 1.00 89.06 91 SER A CA 1
ATOM 652 C C . SER A 1 91 ? 13.573 3.105 0.885 1.00 89.06 91 SER A C 1
ATOM 654 O O . SER A 1 91 ? 13.879 4.294 0.796 1.00 89.06 91 SER A O 1
ATOM 656 N N . PRO A 1 92 ? 14.506 2.150 1.084 1.00 89.62 92 PRO A N 1
ATOM 657 C CA . PRO A 1 92 ? 15.938 2.398 0.930 1.00 89.62 92 PRO A CA 1
ATOM 658 C C . PRO A 1 92 ? 16.2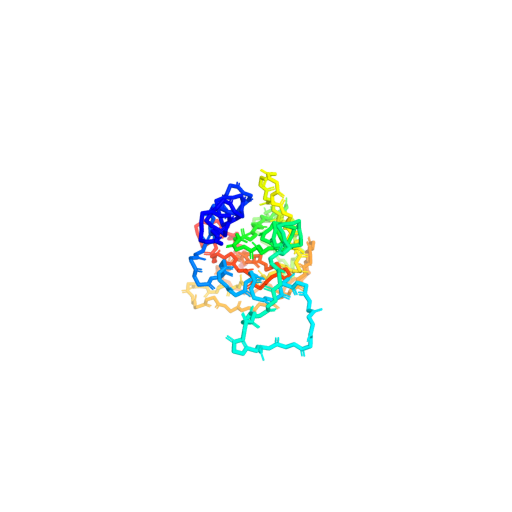79 2.962 -0.446 1.00 89.62 92 PRO A C 1
ATOM 660 O O . PRO A 1 92 ? 15.748 2.501 -1.458 1.00 89.62 92 PRO A O 1
ATOM 663 N N . ALA A 1 93 ? 17.220 3.905 -0.475 1.00 87.88 93 ALA A N 1
ATOM 664 C CA . ALA A 1 93 ? 17.816 4.377 -1.715 1.00 87.88 93 ALA A CA 1
ATOM 665 C C . ALA A 1 93 ? 18.399 3.194 -2.525 1.00 87.88 93 ALA A C 1
ATOM 667 O O . ALA A 1 93 ? 18.879 2.228 -1.929 1.00 87.88 93 ALA A O 1
ATOM 668 N N . PRO A 1 94 ? 18.352 3.244 -3.868 1.00 92.62 94 PRO A N 1
ATOM 669 C CA . PRO A 1 94 ? 17.926 4.374 -4.697 1.00 92.62 94 PRO A CA 1
ATOM 670 C C . PRO A 1 94 ? 16.415 4.413 -4.996 1.00 92.62 94 PRO A C 1
ATOM 672 O O . PRO A 1 94 ? 15.996 5.219 -5.833 1.00 92.62 94 PRO A O 1
ATOM 675 N N . LEU A 1 95 ? 15.599 3.568 -4.358 1.00 93.62 95 LEU A N 1
ATOM 676 C CA . LEU A 1 95 ? 14.153 3.524 -4.587 1.00 93.62 95 LEU A CA 1
ATOM 677 C C . LEU A 1 95 ? 13.468 4.813 -4.144 1.00 93.62 95 L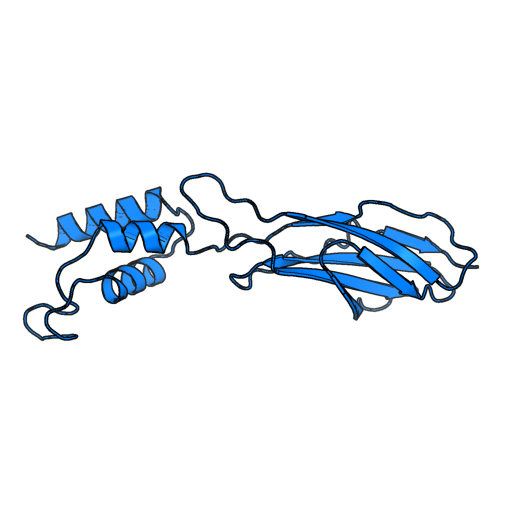EU A C 1
ATOM 679 O O . LEU A 1 95 ? 13.853 5.441 -3.158 1.00 93.62 95 LEU A O 1
ATOM 683 N N . VAL A 1 96 ? 12.423 5.179 -4.878 1.00 93.50 96 VAL A N 1
ATOM 684 C CA . VAL A 1 96 ? 11.593 6.345 -4.594 1.00 93.50 96 VAL A CA 1
ATOM 685 C C . VAL A 1 96 ? 10.244 5.839 -4.082 1.00 93.50 96 VAL A C 1
ATOM 687 O O . VAL A 1 96 ? 9.522 5.215 -4.861 1.00 93.50 96 VAL A O 1
ATOM 690 N N . PRO A 1 97 ? 9.894 6.066 -2.800 1.00 94.25 97 PRO A N 1
ATOM 691 C CA . PRO A 1 97 ? 8.599 5.652 -2.273 1.00 94.25 97 PRO A CA 1
ATOM 692 C C . PRO A 1 97 ? 7.472 6.427 -2.963 1.00 94.25 97 PRO A C 1
ATOM 694 O O . PRO A 1 97 ? 7.597 7.624 -3.236 1.00 94.25 97 PRO A O 1
ATOM 697 N N . SER A 1 98 ? 6.352 5.755 -3.212 1.00 94.62 98 SER A N 1
ATOM 698 C CA . SER A 1 98 ? 5.148 6.367 -3.790 1.00 94.62 98 SER A CA 1
ATOM 699 C C . SER A 1 98 ? 4.468 7.340 -2.812 1.00 94.62 98 SER A C 1
ATOM 701 O O . SER A 1 98 ? 3.704 8.242 -3.182 1.00 94.62 98 SER A O 1
ATOM 703 N N . GLY A 1 99 ? 4.800 7.201 -1.536 1.00 95.19 99 GLY A N 1
ATOM 704 C CA . GLY A 1 99 ? 4.325 7.993 -0.430 1.00 95.19 99 GLY A CA 1
ATOM 705 C C . GLY A 1 99 ? 2.970 7.505 0.068 1.00 95.19 99 GLY A C 1
ATOM 706 O O . GLY A 1 99 ? 2.108 7.040 -0.679 1.00 95.19 99 GLY A O 1
ATOM 707 N N . LEU A 1 100 ? 2.735 7.728 1.358 1.00 96.75 100 LEU A N 1
ATOM 708 C CA . LEU A 1 100 ? 1.480 7.374 2.007 1.00 96.75 100 LEU A CA 1
ATOM 709 C C . LEU A 1 100 ? 0.288 8.085 1.343 1.00 96.75 100 LEU A C 1
ATOM 711 O O . LEU A 1 100 ? 0.255 9.318 1.238 1.00 96.75 100 LEU A O 1
ATOM 715 N N . ARG A 1 101 ? -0.729 7.312 0.953 1.00 97.06 101 ARG A N 1
ATOM 716 C CA . ARG A 1 101 ? -2.008 7.828 0.459 1.00 97.06 101 ARG A CA 1
ATOM 717 C C . ARG A 1 101 ? -2.956 8.078 1.625 1.00 97.06 101 ARG A C 1
ATOM 719 O O . ARG A 1 101 ? -3.368 9.223 1.820 1.00 97.06 101 ARG A O 1
ATOM 726 N N . THR A 1 102 ? -3.264 7.035 2.394 1.00 97.25 102 THR A N 1
ATOM 727 C CA . THR A 1 102 ? -4.177 7.080 3.547 1.00 97.25 102 THR A CA 1
ATOM 728 C C . THR A 1 102 ? -3.864 5.972 4.559 1.00 97.25 102 THR A C 1
ATOM 730 O O . THR A 1 102 ? -3.119 5.038 4.257 1.00 97.25 102 THR A O 1
ATOM 733 N N . VAL A 1 103 ? -4.446 6.057 5.753 1.00 97.25 103 VAL A N 1
ATOM 734 C CA . VAL A 1 103 ? -4.518 4.956 6.714 1.00 97.25 103 VAL A CA 1
ATOM 735 C C . VAL A 1 103 ? -5.986 4.626 6.943 1.00 97.25 103 VAL A C 1
ATOM 737 O O . VAL A 1 103 ? -6.816 5.503 7.159 1.00 97.25 103 VAL A O 1
ATOM 740 N N . GLU A 1 104 ? -6.298 3.345 6.869 1.00 97.38 104 GLU A N 1
ATOM 741 C CA . GLU A 1 104 ? -7.617 2.801 7.133 1.00 97.38 104 GLU A CA 1
ATOM 742 C C . GLU A 1 104 ? -7.692 2.313 8.579 1.00 97.38 104 GLU A C 1
ATOM 744 O O . GLU A 1 104 ? -6.836 1.540 9.019 1.00 97.38 104 GLU A O 1
ATOM 749 N N . LEU A 1 105 ? -8.728 2.736 9.296 1.00 96.81 105 LEU A N 1
ATOM 750 C CA . LEU A 1 105 ? -9.053 2.268 10.633 1.00 96.81 105 LEU A CA 1
ATOM 751 C C . LEU A 1 105 ? -10.119 1.177 10.533 1.00 96.81 105 LEU A C 1
ATOM 753 O O . LEU A 1 105 ? -11.199 1.384 9.979 1.00 96.81 105 LEU A O 1
ATOM 757 N N . TRP A 1 106 ? -9.804 0.013 11.082 1.00 97.38 106 TRP A N 1
ATOM 758 C CA . TRP A 1 106 ? -10.666 -1.160 11.115 1.00 97.38 106 TRP A CA 1
ATOM 759 C C . TRP A 1 106 ? -11.056 -1.470 12.554 1.00 97.38 106 TRP A C 1
ATOM 761 O O . TRP A 1 106 ? -10.212 -1.395 13.443 1.00 97.38 106 TRP A O 1
ATOM 771 N N . ARG A 1 107 ? -12.310 -1.857 12.778 1.00 96.25 107 ARG A N 1
ATOM 772 C CA . ARG A 1 107 ? -12.883 -2.148 14.094 1.00 96.25 107 ARG A CA 1
ATOM 773 C C . ARG A 1 107 ? -13.478 -3.552 14.135 1.00 96.25 107 ARG A C 1
ATOM 775 O O . ARG A 1 107 ? -14.159 -3.954 13.198 1.00 96.25 107 ARG A O 1
ATOM 782 N N . SER A 1 108 ? -13.265 -4.265 15.233 1.00 96.50 108 SER A N 1
ATOM 783 C CA . SER A 1 108 ? -13.954 -5.504 15.610 1.00 96.50 108 SER A CA 1
ATOM 784 C C . SER A 1 108 ? -14.597 -5.298 16.983 1.00 96.50 108 SER A C 1
ATOM 786 O O . SER A 1 108 ? -13.983 -4.681 17.851 1.00 96.50 108 SER A O 1
ATOM 788 N N . VAL A 1 109 ? -15.824 -5.779 17.173 1.00 95.19 109 VAL A N 1
ATOM 789 C CA . VAL A 1 109 ? -16.571 -5.703 18.440 1.00 95.19 109 VAL A CA 1
ATOM 790 C C . VAL A 1 109 ? -16.801 -7.128 18.925 1.00 95.19 109 VAL A C 1
ATOM 792 O O . VAL A 1 109 ? -17.182 -7.978 18.121 1.00 95.19 109 VAL A O 1
ATOM 795 N N . ASP A 1 110 ? -16.481 -7.402 20.189 1.00 93.75 110 ASP A N 1
ATOM 796 C CA . ASP A 1 110 ? -16.655 -8.694 20.868 1.00 93.75 110 ASP A CA 1
ATOM 797 C C . ASP A 1 110 ? -16.102 -9.902 20.087 1.00 93.75 110 ASP A C 1
ATOM 799 O O . ASP A 1 110 ? -16.636 -11.005 20.109 1.00 93.75 110 ASP A O 1
ATOM 803 N N . GLY A 1 111 ? -14.990 -9.696 19.371 1.00 91.31 111 GLY A N 1
ATOM 804 C CA . GLY A 1 111 ? -14.341 -10.752 18.582 1.00 91.31 111 GLY A CA 1
ATOM 805 C C . GLY A 1 111 ? -14.970 -11.010 17.209 1.00 91.31 111 GLY A C 1
ATOM 806 O O . GLY A 1 111 ? -14.535 -11.924 16.511 1.00 91.31 111 GLY A O 1
ATOM 807 N N . GLY A 1 112 ? -15.933 -10.190 16.782 1.00 93.88 112 GLY A N 1
ATOM 808 C CA . GLY A 1 112 ? -16.497 -10.234 15.436 1.00 93.88 112 GLY A CA 1
ATOM 809 C C . GLY A 1 112 ? -15.485 -9.892 14.333 1.00 93.88 112 GLY A C 1
ATOM 810 O O . GLY A 1 112 ? -14.318 -9.564 14.576 1.00 93.88 112 GLY A O 1
ATOM 811 N N . ARG A 1 113 ? -15.934 -9.931 13.074 1.00 95.06 113 ARG A N 1
ATOM 812 C CA . ARG A 1 113 ? -15.087 -9.585 11.919 1.00 95.06 113 ARG A CA 1
ATOM 813 C C . ARG A 1 113 ? -14.664 -8.114 11.959 1.00 95.06 113 ARG A C 1
ATOM 815 O O . ARG A 1 113 ? -15.436 -7.247 12.353 1.00 95.06 113 ARG A O 1
ATOM 822 N N . PHE A 1 114 ? -13.441 -7.836 11.507 1.00 96.44 114 PHE A N 1
ATOM 823 C CA . PHE A 1 114 ? -12.984 -6.462 11.321 1.00 96.44 114 PHE A CA 1
ATOM 824 C C . PHE A 1 114 ? -13.741 -5.806 10.165 1.00 96.44 114 PHE A C 1
ATOM 826 O O . PHE A 1 114 ? -13.680 -6.286 9.032 1.00 96.44 114 PHE A O 1
ATOM 833 N N . ALA A 1 115 ? -14.397 -4.687 10.451 1.00 96.38 115 ALA A N 1
ATOM 834 C CA . ALA A 1 115 ? -15.029 -3.816 9.473 1.00 96.38 115 ALA A CA 1
ATOM 835 C C . ALA A 1 115 ? -14.270 -2.492 9.392 1.00 96.38 115 ALA A C 1
ATOM 837 O O . ALA A 1 115 ? -13.757 -1.993 10.395 1.00 96.38 115 ALA A O 1
ATOM 838 N N . LEU A 1 116 ? -14.188 -1.920 8.196 1.00 97.00 116 LEU A N 1
ATOM 839 C CA . LEU A 1 116 ? -13.650 -0.581 8.026 1.00 97.00 116 LEU A CA 1
ATOM 840 C C . LEU A 1 116 ? -14.597 0.428 8.678 1.00 97.00 116 LEU A C 1
ATOM 842 O O . LEU A 1 116 ? -15.793 0.397 8.403 1.00 97.00 116 LEU A O 1
ATOM 846 N N . VAL A 1 117 ? -14.050 1.333 9.483 1.00 96.12 117 VAL A N 1
ATOM 847 C CA . VAL A 1 117 ? -14.821 2.412 10.111 1.00 96.12 117 VAL A CA 1
ATOM 848 C C . VAL A 1 117 ? -14.434 3.789 9.600 1.00 96.12 117 VAL A C 1
ATOM 850 O O . VAL A 1 117 ? -15.310 4.625 9.458 1.00 96.12 117 VAL A O 1
ATOM 853 N N . GLU A 1 118 ? -13.157 4.027 9.290 1.00 96.69 118 GLU A N 1
ATOM 854 C CA . GLU A 1 118 ? -12.693 5.369 8.928 1.00 96.69 118 GLU A CA 1
ATOM 855 C C . GLU A 1 118 ? -11.441 5.333 8.045 1.00 96.69 118 GLU A C 1
ATOM 857 O O . GLU A 1 118 ? -10.700 4.341 8.018 1.00 96.69 118 GLU A O 1
ATOM 862 N N . ARG A 1 119 ? -11.180 6.425 7.319 1.00 97.31 119 ARG A N 1
ATOM 863 C CA . ARG A 1 119 ? -9.945 6.636 6.561 1.00 97.31 119 ARG A CA 1
ATOM 864 C C . ARG A 1 119 ? -9.382 8.025 6.826 1.00 97.31 119 ARG A C 1
ATOM 866 O O . ARG A 1 119 ? -10.018 9.029 6.549 1.00 97.31 119 ARG A O 1
ATOM 873 N N . GLY A 1 120 ? -8.119 8.099 7.228 1.00 95.56 120 GLY A N 1
ATOM 874 C CA . GLY A 1 120 ? -7.473 9.382 7.481 1.00 95.56 120 GLY A CA 1
ATOM 875 C C . GLY A 1 120 ? -5.959 9.282 7.549 1.00 95.56 120 GLY A C 1
ATOM 876 O O . GLY A 1 120 ? -5.377 8.202 7.602 1.00 95.56 120 GLY A O 1
ATOM 877 N N . ARG A 1 121 ? -5.277 10.429 7.549 1.00 93.75 121 ARG A N 1
ATOM 878 C CA . ARG A 1 121 ? -3.803 10.464 7.614 1.00 93.75 121 ARG A CA 1
ATOM 879 C C . ARG A 1 121 ? -3.237 10.550 9.026 1.00 93.75 121 ARG A C 1
ATOM 881 O O . ARG A 1 121 ? -2.087 10.160 9.213 1.00 93.75 121 ARG A O 1
ATOM 888 N N . ARG A 1 122 ? -3.999 11.104 9.969 1.00 93.25 122 ARG A N 1
ATOM 889 C CA . ARG A 1 122 ? -3.496 11.471 11.302 1.00 93.25 122 ARG A CA 1
ATOM 890 C C . ARG A 1 122 ? -4.371 11.010 12.460 1.00 93.25 122 ARG A C 1
ATOM 892 O O . ARG A 1 122 ? -3.863 10.905 13.568 1.00 93.25 122 ARG A O 1
ATOM 899 N N . GLY A 1 123 ? -5.649 10.750 12.223 1.00 93.19 123 GLY A N 1
ATOM 900 C CA . GLY A 1 123 ? -6.584 10.398 13.276 1.00 93.19 123 GLY A CA 1
ATOM 901 C C . GLY A 1 123 ? -8.028 10.537 12.829 1.00 93.19 123 GLY A C 1
ATOM 902 O O . GLY A 1 123 ? -8.281 10.966 11.698 1.00 93.19 123 GLY A O 1
ATOM 903 N N . ALA A 1 124 ? -8.935 10.167 13.725 1.00 94.00 124 ALA A N 1
ATOM 904 C CA . ALA A 1 124 ? -10.361 10.423 13.633 1.00 94.00 124 ALA A CA 1
ATOM 905 C C . ALA A 1 124 ? -11.047 10.237 14.989 1.00 94.00 124 ALA A C 1
ATOM 907 O O . ALA A 1 124 ? -10.596 9.451 15.828 1.00 94.00 124 ALA A O 1
ATOM 908 N N . THR A 1 125 ? -12.186 10.900 15.151 1.00 93.38 125 THR A N 1
ATOM 909 C CA . THR A 1 125 ? -13.126 10.630 16.237 1.00 93.38 125 THR A CA 1
ATOM 910 C C . THR A 1 125 ? -14.045 9.494 15.822 1.00 93.38 125 THR A C 1
ATOM 912 O O . THR A 1 125 ? -14.684 9.569 14.776 1.00 93.38 125 THR A O 1
ATOM 915 N N . VAL A 1 126 ? -14.113 8.441 16.633 1.00 93.69 126 VAL A N 1
ATOM 916 C CA . VAL A 1 126 ? -14.919 7.253 16.336 1.00 93.69 126 VAL A CA 1
ATOM 917 C C . VAL A 1 126 ? -15.812 6.869 17.496 1.00 93.69 126 VAL A C 1
ATOM 919 O O . VAL A 1 126 ? -15.473 7.064 18.663 1.00 93.69 126 VAL A O 1
ATOM 922 N N . GLU A 1 127 ? -16.947 6.266 17.163 1.00 92.56 127 GLU A N 1
ATOM 923 C CA . GLU A 1 127 ? -17.834 5.671 18.151 1.00 92.56 127 GLU A CA 1
ATOM 924 C C . GLU A 1 127 ? -17.266 4.359 18.700 1.00 92.56 127 GLU A C 1
ATOM 926 O O . GLU A 1 127 ? -16.817 3.484 17.948 1.00 92.56 127 GLU A O 1
ATOM 931 N N . VAL A 1 128 ? -17.358 4.206 20.020 1.00 92.12 128 VAL A N 1
ATOM 932 C CA . VAL A 1 128 ? -17.010 3.014 20.790 1.00 92.12 128 VAL A CA 1
ATOM 933 C C . VAL A 1 128 ? -18.310 2.340 21.251 1.00 92.12 128 VAL A C 1
ATOM 935 O O . VAL A 1 128 ? -18.961 2.801 22.201 1.00 92.12 128 VAL A O 1
ATOM 938 N N . PRO A 1 129 ? -18.725 1.249 20.578 1.00 91.50 129 PRO A N 1
ATOM 939 C CA . PRO A 1 129 ? -19.823 0.410 21.043 1.00 91.50 129 PRO A CA 1
ATOM 940 C C . PRO A 1 129 ? -19.564 -0.122 22.455 1.00 91.50 129 PRO A C 1
ATOM 942 O O . PRO A 1 129 ? -18.418 -0.178 22.903 1.00 91.50 129 PRO A O 1
ATOM 945 N N . ARG A 1 130 ? -20.628 -0.529 23.154 1.00 90.12 130 ARG A N 1
ATOM 946 C CA . ARG A 1 130 ? -20.478 -1.303 24.395 1.00 90.12 130 ARG A CA 1
ATOM 947 C C . ARG A 1 130 ? -19.788 -2.638 24.098 1.00 90.12 130 ARG A C 1
ATOM 949 O O . ARG A 1 130 ? -19.953 -3.170 23.003 1.00 90.12 130 ARG A O 1
ATOM 956 N N . GLY A 1 131 ? -19.047 -3.151 25.078 1.00 90.94 131 GLY A N 1
ATOM 957 C CA . GLY A 1 131 ? -18.283 -4.395 24.957 1.00 90.94 131 GLY A CA 1
ATOM 958 C C . GLY A 1 131 ? -16.786 -4.167 24.735 1.00 90.94 131 GLY A C 1
ATOM 959 O O . GLY A 1 131 ? -16.248 -3.088 25.008 1.00 90.94 131 GLY A O 1
ATOM 960 N N . THR A 1 132 ? -16.098 -5.208 24.264 1.00 92.62 132 THR A N 1
ATOM 961 C CA . THR A 1 132 ? -14.663 -5.175 23.961 1.00 92.62 132 THR A CA 1
ATOM 962 C C . THR A 1 132 ? -14.447 -4.860 22.487 1.00 92.62 132 THR A C 1
ATOM 964 O O . THR A 1 132 ? -14.729 -5.664 21.596 1.00 92.62 132 THR A O 1
ATOM 967 N N . VAL A 1 133 ? -13.869 -3.695 22.218 1.00 94.12 133 VAL A N 1
ATOM 968 C CA . VAL A 1 133 ? -13.637 -3.181 20.872 1.00 94.12 133 VAL A CA 1
ATOM 969 C C . VAL A 1 133 ? -12.151 -3.253 20.539 1.00 94.12 133 VAL A C 1
ATOM 971 O O . VAL A 1 133 ? -11.300 -2.806 21.303 1.00 94.12 133 VAL A O 1
ATOM 974 N N . ARG A 1 134 ? -11.817 -3.802 19.370 1.00 94.69 134 ARG A N 1
ATOM 975 C CA . ARG A 1 134 ? -10.451 -3.867 18.842 1.00 94.69 134 ARG A CA 1
ATOM 976 C C . ARG A 1 134 ? -10.323 -2.998 17.604 1.00 94.69 134 ARG A C 1
ATOM 978 O O . ARG A 1 134 ? -11.053 -3.202 16.637 1.00 94.69 134 ARG A O 1
ATOM 985 N N . TYR A 1 135 ? -9.349 -2.100 17.600 1.00 95.06 135 TYR A N 1
ATOM 986 C CA . TYR A 1 135 ? -9.007 -1.249 16.470 1.00 95.06 135 TYR A CA 1
ATOM 987 C C . TYR A 1 135 ? -7.675 -1.658 15.851 1.00 95.06 135 TYR A C 1
ATOM 989 O O . TYR A 1 135 ? -6.694 -1.895 16.550 1.00 95.06 135 TYR A O 1
ATOM 997 N N . VAL A 1 136 ? -7.621 -1.718 14.524 1.00 96.06 136 VAL A N 1
ATOM 998 C CA . VAL A 1 136 ? -6.419 -2.055 13.754 1.00 96.06 136 VAL A CA 1
ATOM 999 C C . VAL A 1 136 ? -6.248 -1.048 12.628 1.00 96.06 136 VAL A C 1
ATOM 1001 O O . VAL A 1 136 ? -7.216 -0.636 11.994 1.00 96.06 136 VAL A O 1
ATOM 1004 N N . LEU A 1 137 ? -5.001 -0.678 12.351 1.00 96.19 137 LEU A N 1
ATOM 1005 C CA . LEU A 1 137 ? -4.658 0.200 11.239 1.00 96.19 137 LEU A CA 1
ATOM 1006 C C . LEU A 1 137 ? -4.192 -0.606 10.027 1.00 96.19 137 LEU A C 1
ATOM 1008 O O . LEU A 1 137 ? -3.499 -1.620 10.156 1.00 96.19 137 LEU A O 1
ATOM 1012 N N . ARG A 1 138 ? -4.510 -0.100 8.837 1.00 97.00 138 ARG A N 1
ATOM 1013 C CA . ARG A 1 138 ? -3.932 -0.541 7.568 1.00 97.00 138 ARG A CA 1
ATOM 1014 C C . ARG A 1 138 ? -3.501 0.664 6.745 1.00 97.00 138 ARG A C 1
ATOM 1016 O O . ARG A 1 138 ? -4.334 1.438 6.289 1.00 97.00 138 ARG A O 1
ATOM 1023 N N . ALA A 1 139 ? -2.199 0.815 6.534 1.00 97.00 139 ALA A N 1
ATOM 1024 C CA . ALA A 1 139 ? -1.674 1.847 5.648 1.00 97.00 139 ALA A CA 1
ATOM 1025 C C . ALA A 1 139 ? -1.863 1.464 4.173 1.00 97.00 139 ALA A C 1
ATOM 1027 O O . ALA A 1 139 ? -1.759 0.288 3.811 1.00 97.00 139 ALA A O 1
ATOM 1028 N N . VAL A 1 140 ? -2.111 2.472 3.337 1.00 96.94 140 VAL A N 1
ATOM 1029 C CA . VAL A 1 140 ? -2.210 2.359 1.878 1.00 96.94 140 VAL A CA 1
ATOM 1030 C C . VAL A 1 140 ? -1.369 3.466 1.248 1.00 96.94 140 VAL A C 1
ATOM 1032 O O . VAL A 1 140 ? -1.476 4.629 1.650 1.00 96.94 140 VAL A O 1
ATOM 1035 N N . ASP A 1 141 ? -0.530 3.123 0.275 1.00 96.69 141 ASP A N 1
ATOM 1036 C CA . ASP A 1 141 ? 0.330 4.075 -0.435 1.00 96.69 141 ASP A CA 1
ATOM 1037 C C . ASP A 1 141 ? -0.298 4.530 -1.768 1.00 96.69 141 ASP A C 1
ATOM 1039 O O . ASP A 1 141 ? -1.454 4.210 -2.081 1.00 96.69 141 ASP A O 1
ATOM 1043 N N . ARG A 1 142 ? 0.425 5.354 -2.535 1.00 96.19 142 ARG A N 1
ATOM 1044 C CA . ARG A 1 142 ? -0.046 5.828 -3.846 1.00 96.19 142 ARG A CA 1
ATOM 1045 C C . ARG A 1 142 ? 0.157 4.809 -4.967 1.00 96.19 142 ARG A C 1
ATOM 1047 O O . ARG A 1 142 ? -0.567 4.896 -5.955 1.00 96.19 142 ARG A O 1
ATOM 1054 N N . ALA A 1 143 ? 1.070 3.854 -4.809 1.00 93.25 143 ALA A N 1
ATOM 1055 C CA . ALA A 1 143 ? 1.231 2.726 -5.727 1.00 93.25 143 ALA A CA 1
ATOM 1056 C C . ALA A 1 143 ? 0.120 1.664 -5.577 1.00 93.25 143 ALA A C 1
ATOM 1058 O O . ALA A 1 143 ? -0.051 0.817 -6.450 1.00 93.25 143 ALA A O 1
ATOM 1059 N N . GLY A 1 144 ? -0.676 1.739 -4.508 1.00 93.88 144 GLY A N 1
ATOM 1060 C CA . GLY A 1 144 ? -1.757 0.807 -4.203 1.00 93.88 144 GLY A CA 1
ATOM 1061 C C . GLY A 1 144 ? -1.339 -0.350 -3.295 1.00 93.88 144 GLY A C 1
ATOM 1062 O O . GLY A 1 144 ? -2.179 -1.210 -3.013 1.00 93.88 144 GLY A O 1
ATOM 1063 N N . ASN A 1 145 ? -0.101 -0.370 -2.788 1.00 94.88 145 ASN A N 1
ATOM 1064 C CA . ASN A 1 145 ? 0.324 -1.371 -1.820 1.00 94.88 145 ASN A CA 1
ATOM 1065 C C . ASN A 1 145 ? -0.398 -1.140 -0.491 1.00 94.88 145 ASN A C 1
ATOM 1067 O O . ASN A 1 145 ? -0.602 -0.012 -0.026 1.00 94.88 145 ASN A O 1
ATOM 1071 N N . ARG A 1 146 ? -0.807 -2.244 0.134 1.00 96.50 146 ARG A N 1
ATOM 1072 C CA . ARG A 1 146 ? -1.558 -2.243 1.389 1.00 96.50 146 ARG A CA 1
ATOM 1073 C C . ARG A 1 146 ? -0.796 -3.023 2.441 1.00 96.50 146 ARG A C 1
ATOM 1075 O O . ARG A 1 146 ? -0.392 -4.160 2.203 1.00 96.50 146 ARG A O 1
ATOM 1082 N N . ALA A 1 147 ? -0.666 -2.437 3.626 1.00 95.06 147 ALA A N 1
ATOM 1083 C CA . ALA A 1 147 ? -0.184 -3.163 4.789 1.00 95.06 147 ALA A CA 1
ATOM 1084 C C . ALA A 1 147 ? -1.111 -4.344 5.107 1.00 95.06 147 ALA A C 1
ATOM 1086 O O . ALA A 1 147 ? -2.328 -4.287 4.898 1.00 95.06 147 ALA A O 1
ATOM 1087 N N . ARG A 1 148 ? -0.560 -5.405 5.694 1.00 93.81 148 ARG A N 1
ATOM 1088 C CA . ARG A 1 148 ? -1.393 -6.416 6.349 1.00 93.81 148 ARG A CA 1
ATOM 1089 C C . ARG A 1 148 ? -2.108 -5.771 7.540 1.00 93.81 148 ARG A C 1
ATOM 1091 O O . ARG A 1 148 ? -1.517 -4.954 8.242 1.00 93.81 148 ARG A O 1
ATOM 1098 N N . LEU A 1 149 ? -3.356 -6.166 7.796 1.00 90.38 149 LEU A N 1
ATOM 1099 C CA . LEU A 1 149 ? -4.050 -5.783 9.028 1.00 90.38 149 LEU A CA 1
ATOM 1100 C C . LEU A 1 149 ? -3.263 -6.309 10.235 1.00 90.38 149 LEU A C 1
ATOM 1102 O O . LEU A 1 149 ? -3.142 -7.521 10.429 1.00 90.38 149 LEU A O 1
ATOM 1106 N N . ALA A 1 150 ? -2.706 -5.398 11.030 1.00 83.62 150 ALA A N 1
ATOM 1107 C CA . ALA A 1 150 ? -1.848 -5.716 12.166 1.00 83.62 150 ALA A CA 1
ATOM 1108 C C . ALA A 1 150 ? -2.661 -6.125 13.410 1.00 83.62 150 ALA A C 1
ATOM 1110 O O . ALA A 1 150 ? -2.614 -5.456 14.438 1.00 83.62 150 ALA A O 1
ATOM 1111 N N . THR A 1 151 ? -3.395 -7.239 13.342 1.00 85.69 151 THR A N 1
ATOM 1112 C CA . THR A 1 151 ? -4.289 -7.699 14.428 1.00 85.69 151 THR A CA 1
ATOM 1113 C C . THR A 1 151 ? -3.574 -7.957 15.756 1.00 85.69 151 THR A C 1
ATOM 1115 O O . THR A 1 151 ? -4.155 -7.736 16.811 1.00 85.69 151 THR A O 1
ATOM 1118 N N . LYS A 1 152 ? -2.293 -8.352 15.724 1.00 82.50 152 LYS A N 1
ATOM 1119 C CA . LYS A 1 152 ? -1.453 -8.519 16.927 1.00 82.50 152 LYS A CA 1
ATOM 1120 C C . LYS A 1 152 ? -1.125 -7.200 17.641 1.00 82.50 152 LYS A C 1
ATOM 1122 O O . LYS A 1 152 ? -0.732 -7.227 18.797 1.00 82.50 152 LYS A O 1
ATOM 1127 N N . ARG A 1 153 ? -1.247 -6.063 16.950 1.00 83.62 153 ARG A N 1
ATOM 1128 C CA . ARG A 1 153 ? -1.039 -4.707 17.487 1.00 83.62 153 ARG A CA 1
ATOM 1129 C C . ARG A 1 153 ? -2.363 -3.945 17.568 1.00 83.62 153 ARG A C 1
ATOM 1131 O O . ARG A 1 153 ? -2.385 -2.728 17.396 1.00 83.62 153 ARG A O 1
ATOM 1138 N N . ALA A 1 154 ? -3.466 -4.674 17.738 1.00 90.88 154 ALA A N 1
ATOM 1139 C CA . ALA A 1 154 ? -4.768 -4.056 17.883 1.00 90.88 154 ALA A CA 1
ATOM 1140 C C . ALA A 1 154 ? -4.801 -3.215 19.162 1.00 90.88 154 ALA A C 1
ATOM 1142 O O . ALA A 1 154 ? -4.414 -3.686 20.231 1.00 90.88 154 ALA A O 1
ATOM 1143 N N . LEU A 1 155 ? -5.295 -1.989 19.043 1.00 92.44 155 LEU A N 1
ATOM 1144 C CA . LEU A 1 155 ? -5.691 -1.193 20.190 1.00 92.44 155 LEU A CA 1
ATOM 1145 C C . LEU A 1 155 ? -6.987 -1.785 20.742 1.00 92.44 155 LEU A C 1
ATOM 1147 O O . LEU A 1 155 ? -7.951 -1.948 19.994 1.00 92.44 155 LEU A O 1
ATOM 1151 N N . VAL A 1 156 ? -7.007 -2.120 22.027 1.00 92.88 156 VAL A N 1
ATOM 1152 C CA . VAL A 1 156 ? -8.178 -2.693 22.692 1.00 92.88 156 VAL A CA 1
ATOM 1153 C C . VAL A 1 156 ? -8.777 -1.642 23.609 1.00 92.88 156 VAL A C 1
ATOM 1155 O O . VAL A 1 156 ? -8.083 -1.133 24.480 1.00 92.88 156 VAL A O 1
ATOM 1158 N N . LEU A 1 157 ? -10.056 -1.344 23.408 1.00 91.69 157 LEU A N 1
ATOM 1159 C CA . LEU A 1 157 ? -10.849 -0.466 24.258 1.00 91.69 157 LEU A CA 1
ATOM 1160 C C . LEU A 1 157 ? -12.008 -1.271 24.831 1.00 91.69 157 LEU A C 1
ATOM 1162 O O . LEU A 1 157 ? -12.634 -2.051 24.110 1.00 91.69 157 LEU A O 1
ATOM 1166 N N . THR A 1 158 ? -12.326 -1.053 26.100 1.00 89.38 158 THR A N 1
ATOM 1167 C CA . THR A 1 158 ? -13.534 -1.612 26.710 1.00 89.38 158 THR A CA 1
ATOM 1168 C C . THR A 1 158 ? -14.443 -0.472 27.127 1.00 89.38 158 THR A C 1
ATOM 1170 O O . THR A 1 158 ? -14.008 0.466 27.797 1.00 89.38 158 THR A O 1
ATOM 1173 N N . ARG A 1 159 ? -15.715 -0.558 26.730 1.00 87.62 159 ARG A N 1
ATOM 1174 C CA . ARG A 1 159 ? -16.763 0.341 27.211 1.00 87.62 159 ARG A CA 1
ATOM 1175 C C . ARG A 1 159 ? -17.779 -0.468 28.004 1.00 87.62 159 ARG A C 1
ATOM 1177 O O . ARG A 1 159 ? -18.437 -1.349 27.445 1.00 87.62 159 ARG A O 1
ATOM 1184 N N . ARG A 1 160 ? -17.867 -0.158 29.298 1.00 80.94 160 ARG A N 1
ATOM 1185 C CA . ARG A 1 160 ? -18.879 -0.697 30.213 1.00 80.94 160 ARG A CA 1
ATOM 1186 C C . ARG A 1 160 ? -20.187 0.082 30.071 1.00 80.94 160 ARG A C 1
ATOM 1188 O O . ARG A 1 160 ? -20.118 1.312 29.845 1.00 80.94 160 ARG A O 1
#

InterPro domains:
  IPR000209 Peptidase S8/S53 domain [PF00082] (1-46)
  IPR036852 Peptidase S8/S53 domain superfamily [G3DSA:3.40.50.200] (1-64)
  IPR036852 Peptidase S8/S53 domain superfamily [SSF52743] (1-64)

pLDDT: mean 91.42, std 7.25, range [59.44, 97.88]

Organism: NCBI:txid449393

Sequence (160 aa):
MATPMVAGVAALMRGANPALGSTAIARILKATARRGGGWTSALGWGVVDARAAVDTARRVDLRAPSATFGTTPGDVRTPTVELSWRGTDRSPAPLVPSGLRTVELWRSVDGGRFALVERGRRGATVEVPRGTVRYVLRAVDRAGNRARLATKRALVLTRR

Radius of gyration: 22.68 Å; chains: 1; bounding box: 46×22×68 Å

Foldseek 3Di:
DVVVVLVVLLVLLCVQPVPDDPVNLVVLQLVQADDPPAADPVAGSHHGDSVSSNVVSLALDPDFKDKDWPDQDEEDQDQKDKTWM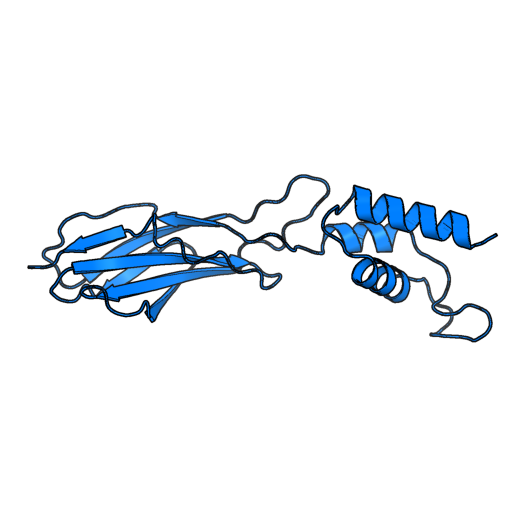AIDFDDDPPHDTLAWDWKWKWKDFPPHDTDTDDIHHTIDMDGDDAHKMWIWIWTAGPSGHIDDTPRVNTRIYHHD

Secondary structure (DSSP, 8-state):
--HHHHHHHHHHHHHH-TT--HHHHHHHHHHHSBPSSS-BTTTBT-B--HHHHHHHHHH---SPPEEEES----S--SSEEEEEEEEE----TT-----EEEEEEEEEETT---EEEEEESSEEEEE--SEEEEEEEEEEESS--B----GGG-EEEEE-